Protein AF-A0A5D6YFZ8-F1 (afdb_monomer_lite)

Foldseek 3Di:
DDDDDDDDDPPPPDPPDDDDPDDDDADDQPDQDDPAPVVVVVSVVVSCVVRVFDKDFPDFAFLV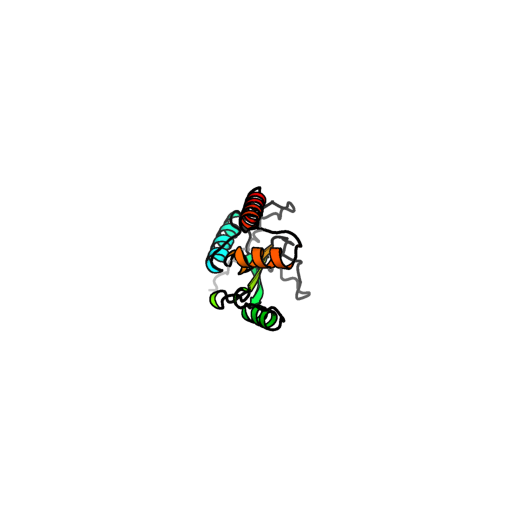VVQVVLVPDPPRDPLQRDPVRRRTFKTKMATQLADDDDDPDPDDPVPPPRSHPNDPDIDIRGDDSCVVVPPPLVNVQVVCVVPDPDPDDSVNSVVVVVVVVVVVVPD

pLDDT: mean 77.15, std 15.99, range [40.09, 96.25]

Sequence (171 aa):
MATPMIDVPVSARTPLVTRSSELVAASTLQQRAFDSWEQFHEHLSAYGQRTAQLFSVRSATPAARRNEKVRKRKSASAAQLIPESFSHYVKTIACTHGGKPRPRSTGVRPNHQHRAIECPAQVLATVNVLRKAEARRKKIHEYMVENTAHDVKMKDVHNLLSKLNRTDGRS

Structure (mmCIF, N/CA/C/O backbone):
data_AF-A0A5D6YFZ8-F1
#
_entry.id   AF-A0A5D6YFZ8-F1
#
loop_
_atom_site.group_PDB
_atom_site.id
_atom_site.type_symbol
_atom_site.label_atom_id
_atom_site.label_alt_id
_atom_site.label_comp_id
_atom_site.label_asym_id
_atom_site.label_entity_id
_atom_site.label_seq_id
_atom_site.pdbx_PDB_ins_code
_atom_site.Cartn_x
_atom_site.Cartn_y
_atom_site.Cartn_z
_atom_site.occupancy
_atom_site.B_iso_or_equiv
_atom_site.auth_seq_id
_atom_site.auth_comp_id
_atom_site.auth_asym_id
_atom_site.auth_atom_id
_atom_site.pdbx_PDB_model_num
ATOM 1 N N . MET A 1 1 ? 42.767 -47.867 -33.480 1.00 40.09 1 MET A N 1
ATOM 2 C CA . MET A 1 1 ? 42.626 -46.636 -34.285 1.00 40.09 1 MET A CA 1
ATOM 3 C C . MET A 1 1 ? 41.884 -45.620 -33.435 1.00 40.09 1 MET A C 1
ATOM 5 O O . MET A 1 1 ? 40.745 -45.884 -33.080 1.00 40.09 1 MET A O 1
ATOM 9 N N . ALA A 1 2 ? 42.561 -44.557 -32.998 1.00 44.47 2 ALA A N 1
ATOM 10 C CA . ALA A 1 2 ? 41.980 -43.522 -32.144 1.00 44.47 2 ALA A CA 1
ATOM 11 C C . ALA A 1 2 ? 41.393 -42.407 -33.021 1.00 44.47 2 ALA A C 1
ATOM 13 O O . ALA A 1 2 ? 42.077 -41.891 -33.902 1.00 44.47 2 ALA A O 1
ATOM 14 N N . THR A 1 3 ? 40.123 -42.075 -32.809 1.00 41.94 3 THR A N 1
ATOM 15 C CA . THR A 1 3 ? 39.424 -40.966 -33.467 1.00 41.94 3 THR A CA 1
ATOM 16 C C . THR A 1 3 ? 39.977 -39.632 -32.954 1.00 41.94 3 THR A C 1
ATOM 18 O O . THR A 1 3 ? 40.096 -39.471 -31.738 1.00 41.94 3 THR A O 1
ATOM 21 N N . PRO A 1 4 ? 40.308 -38.658 -33.821 1.00 47.56 4 PRO A N 1
ATOM 22 C CA . PRO A 1 4 ? 40.750 -37.354 -33.350 1.00 47.56 4 PRO A CA 1
ATOM 23 C C . PRO A 1 4 ? 39.554 -36.564 -32.804 1.00 47.56 4 PRO A C 1
ATOM 25 O O . PRO A 1 4 ? 38.514 -36.456 -33.456 1.00 47.56 4 PRO A O 1
ATOM 28 N N . MET A 1 5 ? 39.705 -36.008 -31.600 1.00 47.22 5 MET A N 1
ATOM 29 C CA . MET A 1 5 ? 38.788 -34.998 -31.078 1.00 47.22 5 MET A CA 1
ATOM 30 C C . MET A 1 5 ? 39.058 -33.677 -31.797 1.00 47.22 5 MET A C 1
ATOM 32 O O . MET A 1 5 ? 40.169 -33.158 -31.766 1.00 47.22 5 MET A O 1
ATOM 36 N N . ILE A 1 6 ? 38.039 -33.162 -32.480 1.00 47.25 6 ILE A N 1
ATOM 37 C CA . ILE A 1 6 ? 38.066 -31.831 -33.080 1.00 47.25 6 ILE A CA 1
ATOM 38 C C . ILE A 1 6 ? 37.706 -30.843 -31.971 1.00 47.25 6 ILE A C 1
ATOM 40 O O . ILE A 1 6 ? 36.546 -30.771 -31.560 1.00 47.25 6 ILE A O 1
ATOM 44 N N . ASP A 1 7 ? 38.692 -30.090 -31.490 1.00 43.56 7 ASP A N 1
ATOM 45 C CA . ASP A 1 7 ? 38.453 -28.946 -30.614 1.00 43.56 7 ASP A CA 1
ATOM 46 C C . ASP A 1 7 ? 37.767 -27.836 -31.418 1.00 43.56 7 ASP A C 1
ATOM 48 O O . ASP A 1 7 ? 38.378 -27.141 -32.232 1.00 43.56 7 ASP A O 1
ATOM 52 N N . VAL A 1 8 ? 36.459 -27.678 -31.207 1.00 44.66 8 VAL A N 1
ATOM 53 C CA . VAL A 1 8 ? 35.703 -26.541 -31.734 1.00 44.66 8 VAL A CA 1
ATOM 54 C C . VAL A 1 8 ? 35.928 -25.354 -30.793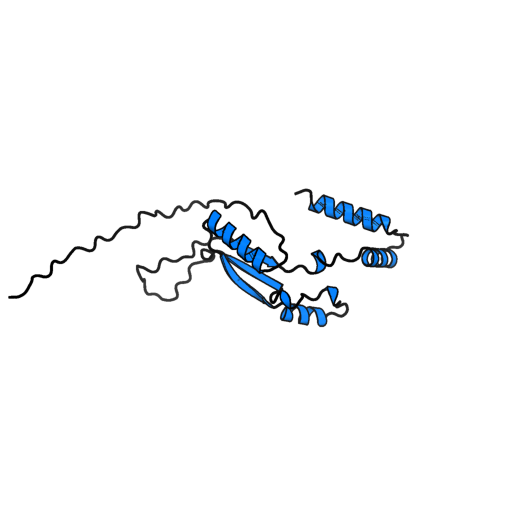 1.00 44.66 8 VAL A C 1
ATOM 56 O O . VAL A 1 8 ? 35.565 -25.443 -29.616 1.00 44.66 8 VAL A O 1
ATOM 59 N N . PRO A 1 9 ? 36.483 -24.222 -31.263 1.00 44.47 9 PRO A N 1
ATOM 60 C CA . PRO A 1 9 ? 36.659 -23.056 -30.414 1.00 44.47 9 PRO A CA 1
ATOM 61 C C . PRO A 1 9 ? 35.285 -22.521 -29.999 1.00 44.47 9 PRO A C 1
ATOM 63 O O 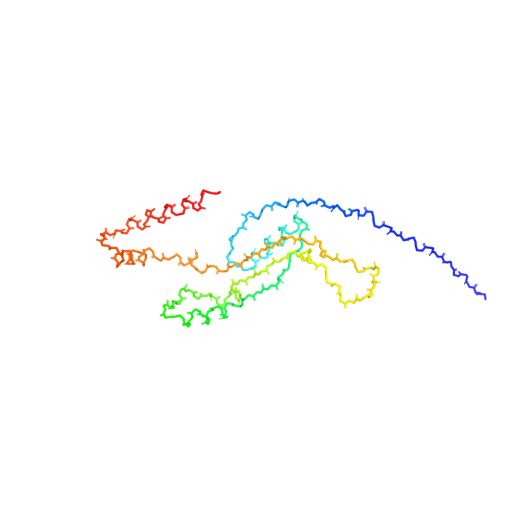. PRO A 1 9 ? 34.481 -22.090 -30.830 1.00 44.47 9 PRO A O 1
ATOM 66 N N . VAL A 1 10 ? 35.013 -22.531 -28.691 1.00 48.56 10 VAL A N 1
ATOM 67 C CA . VAL A 1 10 ? 33.854 -21.854 -28.101 1.00 48.56 10 VAL A CA 1
ATOM 68 C C . VAL A 1 10 ? 34.065 -20.354 -28.286 1.00 48.56 10 VAL A C 1
ATOM 70 O O . VAL A 1 10 ? 34.720 -19.689 -27.487 1.00 48.56 10 VAL A O 1
ATOM 73 N N . SER A 1 11 ? 33.539 -19.822 -29.390 1.00 48.56 11 SER A N 1
ATOM 74 C CA . SER A 1 11 ? 33.482 -18.387 -29.644 1.00 48.56 11 SER A CA 1
ATOM 75 C C . SER A 1 11 ? 32.686 -17.736 -28.515 1.00 48.56 11 SER A C 1
ATOM 77 O O . SER A 1 11 ? 31.476 -17.945 -28.378 1.00 48.56 11 SER A O 1
ATOM 79 N N . ALA A 1 12 ? 33.388 -16.985 -27.666 1.00 50.19 12 ALA A N 1
ATOM 80 C CA . ALA A 1 12 ? 32.784 -16.164 -26.636 1.00 50.19 12 ALA A CA 1
ATOM 81 C C . ALA A 1 12 ? 31.875 -15.142 -27.327 1.00 50.19 12 ALA A C 1
ATOM 83 O O . ALA A 1 12 ? 32.338 -14.131 -27.850 1.00 50.19 12 ALA A O 1
ATOM 84 N N . ARG A 1 13 ? 30.567 -15.423 -27.371 1.00 51.91 13 ARG A N 1
ATOM 85 C CA . ARG A 1 13 ? 29.570 -14.449 -27.814 1.00 51.91 13 ARG A CA 1
ATOM 86 C C . ARG A 1 13 ? 29.604 -13.285 -26.835 1.00 51.91 13 ARG A C 1
ATOM 88 O O . ARG A 1 13 ? 29.012 -13.361 -25.760 1.00 51.91 13 ARG A O 1
ATOM 95 N N . THR A 1 14 ? 30.303 -12.219 -27.199 1.00 48.50 14 THR A N 1
ATOM 96 C CA . THR A 1 14 ? 30.211 -10.933 -26.516 1.00 48.50 14 THR A CA 1
ATOM 97 C C . THR A 1 14 ? 28.740 -10.512 -26.544 1.00 48.50 14 THR A C 1
ATOM 99 O O . THR A 1 14 ? 28.171 -10.397 -27.634 1.00 48.50 14 THR A O 1
ATOM 102 N N . PRO A 1 15 ? 28.066 -10.333 -25.396 1.00 50.47 15 PRO A N 1
ATOM 103 C CA . PRO A 1 15 ? 26.694 -9.858 -25.413 1.00 50.47 15 PRO A CA 1
ATOM 104 C C . PRO A 1 15 ? 26.688 -8.430 -25.970 1.00 50.47 15 PRO A C 1
ATOM 106 O O . PRO A 1 15 ? 27.224 -7.521 -25.345 1.00 50.47 15 PRO A O 1
ATOM 109 N N . LEU A 1 16 ? 26.049 -8.228 -27.127 1.00 51.50 16 LEU A N 1
ATOM 110 C CA . LEU A 1 16 ? 25.838 -6.922 -27.783 1.00 51.50 16 LEU A CA 1
ATOM 111 C C . LEU A 1 16 ? 24.913 -5.973 -26.987 1.00 51.50 16 LEU A C 1
ATOM 113 O O . LEU A 1 16 ? 24.459 -4.957 -27.505 1.00 51.50 16 LEU A O 1
ATOM 117 N N . VAL A 1 17 ? 24.600 -6.292 -25.730 1.00 54.16 17 VAL A N 1
ATOM 118 C CA . VAL A 1 17 ? 23.737 -5.472 -24.879 1.00 54.16 17 VAL A CA 1
ATOM 119 C C . VAL A 1 17 ? 24.607 -4.455 -24.150 1.00 54.16 17 VAL A C 1
ATOM 121 O O . VAL A 1 17 ? 25.037 -4.671 -23.015 1.00 54.16 17 VAL A O 1
ATOM 124 N N . THR A 1 18 ? 24.875 -3.332 -24.812 1.00 51.22 18 THR A N 1
ATOM 125 C CA . THR A 1 18 ? 25.428 -2.146 -24.155 1.00 51.22 18 THR A CA 1
ATOM 126 C C . THR A 1 18 ? 24.412 -1.662 -23.121 1.00 51.22 18 THR A C 1
ATOM 128 O O . THR A 1 18 ? 23.284 -1.307 -23.460 1.00 51.22 18 THR A O 1
ATOM 131 N N . ARG A 1 19 ? 24.784 -1.684 -21.836 1.00 55.34 19 ARG A N 1
ATOM 132 C CA . ARG A 1 19 ? 23.957 -1.115 -20.764 1.00 55.34 19 ARG A CA 1
ATOM 133 C C . ARG A 1 19 ? 23.870 0.396 -20.976 1.00 55.34 19 ARG A C 1
ATOM 135 O O . ARG A 1 19 ? 24.856 1.091 -20.754 1.00 55.34 19 ARG A O 1
ATOM 142 N N . SER A 1 20 ? 22.710 0.891 -21.402 1.00 63.53 20 SER A N 1
ATOM 143 C CA . SER A 1 20 ? 22.442 2.330 -21.400 1.00 63.53 20 SER A CA 1
ATOM 144 C C . SER A 1 20 ? 22.383 2.834 -19.955 1.00 63.53 20 SER A C 1
ATOM 146 O O . SER A 1 20 ? 21.766 2.198 -19.098 1.00 63.53 20 SER A O 1
ATOM 148 N N . SER A 1 21 ? 23.042 3.959 -19.680 1.00 64.75 21 SER A N 1
ATOM 149 C CA . SER A 1 21 ? 22.948 4.681 -18.405 1.00 64.75 21 SER A CA 1
ATOM 150 C C . SER A 1 21 ? 21.700 5.564 -18.317 1.00 64.75 21 SER A C 1
ATOM 152 O O . SER A 1 21 ? 21.463 6.192 -17.288 1.00 64.75 21 SER A O 1
ATOM 154 N N . GLU A 1 22 ? 20.924 5.653 -19.396 1.00 68.88 22 GLU A N 1
ATOM 155 C CA . GLU A 1 22 ? 19.749 6.507 -19.478 1.00 68.88 22 GLU A CA 1
ATOM 156 C C . GLU A 1 22 ? 18.554 5.850 -18.779 1.00 68.88 22 GLU A C 1
ATOM 158 O O . GLU A 1 22 ? 18.158 4.720 -19.081 1.00 68.88 22 GLU A O 1
ATOM 163 N N . LEU A 1 23 ? 17.982 6.555 -17.803 1.00 69.44 23 LEU A N 1
ATOM 164 C CA . LEU A 1 23 ? 16.785 6.101 -17.109 1.00 69.44 23 LEU A CA 1
ATOM 165 C C . LEU A 1 23 ? 15.564 6.361 -17.992 1.00 69.44 23 LEU A C 1
ATOM 167 O O . LEU A 1 23 ? 15.176 7.505 -18.205 1.00 69.44 23 LEU A O 1
ATOM 171 N N . VAL A 1 24 ? 14.918 5.293 -18.454 1.00 76.75 24 VAL A N 1
ATOM 172 C CA . VAL A 1 24 ? 13.641 5.396 -19.168 1.00 76.75 24 VAL A CA 1
ATOM 173 C C . VAL A 1 24 ? 12.506 5.508 -18.151 1.00 76.75 24 VAL A C 1
ATOM 175 O O . VAL A 1 24 ? 12.311 4.623 -17.312 1.00 76.75 24 VAL A O 1
ATOM 178 N N . ALA A 1 25 ? 11.744 6.599 -18.221 1.00 80.00 25 ALA A N 1
ATOM 179 C CA . ALA A 1 25 ? 10.556 6.774 -17.398 1.00 80.00 25 ALA A CA 1
ATOM 180 C C . ALA A 1 25 ? 9.459 5.792 -17.838 1.00 80.00 25 ALA A C 1
ATOM 182 O O . ALA A 1 25 ? 8.991 5.824 -18.974 1.00 80.00 25 ALA A O 1
ATOM 183 N N . ALA A 1 26 ? 9.039 4.914 -16.928 1.00 82.81 26 ALA A N 1
ATOM 184 C CA . ALA A 1 26 ? 7.904 4.031 -17.160 1.00 82.81 26 ALA A CA 1
ATOM 185 C C . ALA A 1 26 ? 6.579 4.804 -17.043 1.00 82.81 26 ALA A C 1
ATOM 187 O O . ALA A 1 26 ? 6.454 5.726 -16.232 1.00 82.81 26 ALA A O 1
ATOM 188 N N . SER A 1 27 ? 5.570 4.395 -17.817 1.00 84.31 27 SER A N 1
ATOM 189 C CA . SER A 1 27 ? 4.200 4.910 -17.694 1.00 84.31 27 SER A CA 1
ATOM 190 C C . SER A 1 27 ? 3.671 4.745 -16.268 1.00 84.31 27 SER A C 1
ATOM 192 O O . SER A 1 27 ? 3.999 3.769 -15.601 1.00 84.31 27 SER A O 1
ATOM 194 N N . THR A 1 28 ? 2.807 5.640 -15.797 1.00 84.38 28 THR A N 1
ATOM 195 C CA . THR A 1 28 ? 2.226 5.528 -14.452 1.00 84.38 28 THR A CA 1
ATOM 196 C C . THR A 1 28 ? 1.222 4.371 -14.345 1.00 84.38 28 THR A C 1
ATOM 198 O O . THR A 1 28 ? 0.569 3.983 -15.314 1.00 84.38 28 THR A O 1
ATOM 201 N N . LEU A 1 29 ? 1.066 3.815 -13.138 1.00 82.62 29 LEU A N 1
ATOM 202 C CA . LEU A 1 29 ? 0.004 2.848 -12.842 1.00 82.62 29 LEU A CA 1
ATOM 203 C C . LEU A 1 29 ? -1.368 3.537 -12.910 1.00 82.62 29 LEU A C 1
ATOM 205 O O . LEU A 1 29 ? -1.669 4.401 -12.078 1.00 82.62 29 LEU A O 1
ATOM 209 N N . GLN A 1 30 ? -2.180 3.130 -13.889 1.00 79.56 30 GLN A N 1
ATOM 210 C CA . GLN A 1 30 ? -3.512 3.687 -14.159 1.00 79.56 30 GLN A CA 1
ATOM 211 C C . GLN A 1 30 ? -4.529 3.307 -13.075 1.00 79.56 30 GLN A C 1
ATOM 213 O O . GLN A 1 30 ? -5.308 4.148 -12.636 1.00 79.56 30 GLN A O 1
ATOM 218 N N . GLN A 1 31 ? -4.495 2.062 -12.591 1.00 84.56 31 GLN A N 1
ATOM 219 C CA . GLN A 1 31 ? -5.385 1.593 -11.532 1.00 84.56 31 GLN A CA 1
ATOM 220 C C . GLN A 1 31 ? -4.635 1.495 -10.202 1.00 84.56 31 GLN A C 1
ATOM 222 O O . GLN A 1 31 ? -3.578 0.875 -10.098 1.00 84.56 31 GLN A O 1
ATOM 227 N N . ARG A 1 32 ? -5.198 2.114 -9.158 1.00 86.75 32 ARG A N 1
ATOM 228 C CA . ARG A 1 32 ? -4.605 2.183 -7.804 1.00 86.75 32 ARG A CA 1
ATOM 229 C C . ARG A 1 32 ? -5.525 1.616 -6.718 1.00 86.75 32 ARG A C 1
ATOM 231 O O . ARG A 1 32 ? -5.279 1.782 -5.524 1.00 86.75 32 ARG A O 1
ATOM 238 N N . ALA A 1 33 ? -6.616 0.979 -7.130 1.00 88.19 33 ALA A N 1
ATOM 239 C CA . ALA A 1 33 ? -7.678 0.474 -6.276 1.00 88.19 33 ALA A CA 1
ATOM 240 C C . ALA A 1 33 ? -8.090 -0.922 -6.745 1.00 88.19 33 ALA A C 1
ATOM 242 O O . ALA A 1 33 ? -8.391 -1.101 -7.921 1.00 88.19 33 ALA A O 1
ATOM 243 N N . PHE A 1 34 ? -8.103 -1.882 -5.823 1.00 88.19 34 PHE A N 1
ATOM 244 C CA . PHE A 1 34 ? -8.398 -3.285 -6.106 1.00 88.19 34 PHE A CA 1
ATOM 245 C C . PHE A 1 34 ? -9.220 -3.871 -4.964 1.00 88.19 34 PHE A C 1
ATOM 247 O O . PHE A 1 34 ? -9.077 -3.442 -3.812 1.00 88.19 34 PHE A O 1
ATOM 254 N N . ASP A 1 35 ? -10.061 -4.852 -5.278 1.00 87.50 35 ASP A N 1
ATOM 255 C CA . ASP A 1 35 ? -10.917 -5.498 -4.284 1.00 87.50 35 ASP A CA 1
ATOM 256 C C . ASP A 1 35 ? -10.222 -6.638 -3.546 1.00 87.50 35 ASP A C 1
ATOM 258 O O . ASP A 1 35 ? -10.618 -6.965 -2.425 1.00 87.50 35 ASP A O 1
ATOM 262 N N . SER A 1 36 ? -9.162 -7.192 -4.136 1.00 90.06 36 SER A N 1
ATOM 263 C CA . SER A 1 36 ? -8.357 -8.267 -3.568 1.00 90.06 36 SER A CA 1
ATOM 264 C C . SER A 1 36 ? -6.869 -8.081 -3.875 1.00 90.06 36 SER A C 1
ATOM 266 O O . SER A 1 36 ? -6.470 -7.338 -4.776 1.00 90.06 36 SER A O 1
ATOM 268 N N . TRP A 1 37 ? -6.025 -8.786 -3.118 1.00 92.81 37 TRP A N 1
ATOM 269 C CA . TRP A 1 37 ? -4.592 -8.858 -3.409 1.00 92.81 37 TRP A CA 1
ATOM 270 C C . TRP A 1 37 ? -4.298 -9.525 -4.750 1.00 92.81 37 TRP A C 1
ATOM 272 O O . TRP A 1 37 ? -3.326 -9.156 -5.400 1.00 92.81 37 TRP A O 1
ATOM 282 N N . GLU A 1 38 ? -5.121 -10.490 -5.148 1.00 94.00 38 GLU A N 1
ATOM 283 C CA . GLU A 1 38 ? -4.984 -11.224 -6.404 1.00 94.00 38 GLU A CA 1
ATOM 284 C C . GLU A 1 38 ? -5.136 -10.297 -7.612 1.00 94.00 38 GLU A C 1
ATOM 286 O O . GLU A 1 38 ? -4.206 -10.200 -8.407 1.00 94.00 38 GLU A O 1
ATOM 291 N N . GLN A 1 39 ? -6.215 -9.506 -7.667 1.00 93.81 39 GLN A N 1
ATOM 292 C CA . GLN A 1 39 ? -6.432 -8.520 -8.736 1.00 93.81 39 GLN A CA 1
ATOM 293 C C . GLN A 1 39 ? -5.286 -7.504 -8.824 1.00 93.81 39 GLN A C 1
ATOM 295 O O . GLN A 1 39 ? -4.829 -7.143 -9.907 1.00 93.81 39 GLN A O 1
ATOM 300 N N . PHE A 1 40 ? -4.790 -7.043 -7.672 1.00 94.56 40 PHE A N 1
ATOM 301 C CA . PHE A 1 40 ? -3.637 -6.149 -7.633 1.00 94.56 40 PHE A CA 1
ATOM 302 C C . PHE A 1 40 ? -2.371 -6.820 -8.190 1.00 94.56 40 PHE A C 1
ATOM 304 O O . PHE A 1 40 ? -1.627 -6.192 -8.943 1.00 94.56 40 PHE A O 1
ATOM 311 N N . HIS A 1 41 ? -2.108 -8.079 -7.829 1.00 94.88 41 HIS A N 1
ATOM 312 C CA . HIS A 1 41 ? -0.937 -8.814 -8.308 1.00 94.88 41 HIS A CA 1
ATOM 313 C C . HIS A 1 41 ? -1.015 -9.123 -9.807 1.00 94.88 41 HIS A C 1
ATOM 315 O O . HIS A 1 41 ? 0.000 -8.997 -10.491 1.00 94.88 41 HIS A O 1
ATOM 321 N N . GLU A 1 42 ? -2.196 -9.449 -10.325 1.00 95.88 42 GLU A N 1
ATOM 322 C CA . GLU A 1 42 ? -2.435 -9.625 -11.759 1.00 95.88 42 GLU A CA 1
ATOM 323 C C . GLU A 1 42 ? -2.180 -8.319 -12.526 1.00 95.88 42 GLU A C 1
ATOM 325 O O . GLU A 1 42 ? -1.385 -8.292 -13.470 1.00 95.88 42 GLU A O 1
ATOM 330 N N . HIS A 1 43 ? -2.752 -7.204 -12.056 1.00 94.75 43 HIS A N 1
ATOM 331 C CA . HIS A 1 43 ? -2.527 -5.889 -12.657 1.00 94.75 43 HIS A CA 1
ATOM 332 C C . HIS A 1 43 ? -1.048 -5.482 -12.630 1.00 94.75 43 HIS A C 1
ATOM 334 O O . HIS A 1 43 ? -0.515 -4.981 -13.622 1.00 94.75 43 HIS A O 1
ATOM 340 N N . LEU A 1 44 ? -0.366 -5.710 -11.504 1.00 94.88 44 LEU A N 1
ATOM 341 C CA . LEU A 1 44 ? 1.053 -5.402 -11.351 1.00 94.88 44 LEU A CA 1
ATOM 342 C C . LEU A 1 44 ? 1.934 -6.287 -12.243 1.00 94.88 44 LEU A C 1
ATOM 344 O O . LEU A 1 44 ? 2.928 -5.799 -12.778 1.00 94.88 44 LEU A O 1
ATOM 348 N N . SER A 1 45 ? 1.570 -7.558 -12.426 1.00 94.19 45 SER A N 1
ATOM 349 C CA . SER A 1 45 ? 2.249 -8.472 -13.350 1.00 94.19 45 SER A CA 1
ATOM 350 C C . SER A 1 45 ? 2.136 -7.968 -14.790 1.00 94.19 45 SER A C 1
ATOM 352 O O . SER A 1 45 ? 3.152 -7.787 -15.462 1.00 94.19 45 SER A O 1
ATOM 354 N N . ALA A 1 46 ? 0.921 -7.629 -15.233 1.00 94.12 46 ALA A N 1
ATOM 355 C CA . ALA A 1 46 ? 0.688 -7.080 -16.565 1.00 94.12 46 ALA A CA 1
ATOM 356 C C . ALA A 1 46 ? 1.421 -5.743 -16.771 1.00 94.12 46 ALA A C 1
ATOM 358 O O . ALA A 1 46 ? 2.004 -5.504 -17.827 1.00 94.12 46 ALA A O 1
ATOM 359 N N . TYR A 1 47 ? 1.423 -4.873 -15.757 1.00 93.44 47 TYR A N 1
ATOM 360 C CA . TYR A 1 47 ? 2.194 -3.631 -15.776 1.00 93.44 47 TYR A CA 1
ATOM 361 C C . TYR A 1 47 ? 3.695 -3.899 -15.927 1.00 93.44 47 TYR A C 1
ATOM 363 O O . TYR A 1 47 ? 4.323 -3.328 -16.814 1.00 93.44 47 TYR A O 1
ATOM 371 N N . GLY A 1 48 ? 4.249 -4.805 -15.119 1.00 92.00 48 GLY A N 1
ATOM 372 C CA . GLY A 1 48 ? 5.664 -5.162 -15.167 1.00 92.00 48 GLY A CA 1
ATOM 373 C C . GLY A 1 48 ? 6.099 -5.744 -16.511 1.00 92.00 48 GLY A C 1
ATOM 374 O O . GLY A 1 48 ? 7.179 -5.421 -16.998 1.00 92.00 48 GLY A O 1
ATOM 375 N N . GLN A 1 49 ? 5.242 -6.537 -17.159 1.00 91.12 49 GLN A N 1
ATOM 376 C CA . GLN A 1 49 ? 5.490 -7.030 -18.517 1.00 91.12 49 GLN A CA 1
ATOM 377 C C . GLN A 1 49 ? 5.542 -5.885 -19.537 1.00 91.12 49 GLN A C 1
ATOM 379 O O . GLN A 1 49 ? 6.472 -5.830 -20.337 1.00 91.12 49 GLN A O 1
ATOM 384 N N . ARG A 1 50 ? 4.594 -4.937 -19.478 1.00 91.19 50 ARG A N 1
ATOM 385 C CA . ARG A 1 50 ? 4.561 -3.779 -20.393 1.00 91.19 50 ARG A CA 1
ATOM 386 C C . ARG A 1 50 ? 5.750 -2.841 -20.213 1.00 91.19 50 ARG A C 1
ATOM 388 O O . ARG A 1 50 ? 6.224 -2.278 -21.192 1.00 91.19 50 ARG A O 1
ATOM 395 N N . THR A 1 51 ? 6.217 -2.652 -18.981 1.00 89.56 51 THR A N 1
ATOM 396 C CA . THR A 1 51 ? 7.325 -1.733 -18.672 1.00 89.56 51 THR A CA 1
ATOM 397 C C . THR A 1 51 ? 8.685 -2.424 -18.594 1.00 89.56 51 THR A C 1
ATOM 399 O O . THR A 1 51 ? 9.674 -1.771 -18.265 1.00 89.56 51 THR A O 1
ATOM 402 N N . ALA A 1 52 ? 8.749 -3.732 -18.876 1.00 87.38 52 ALA A N 1
ATOM 403 C CA . ALA A 1 52 ? 9.932 -4.573 -18.679 1.00 87.38 52 ALA A CA 1
ATOM 404 C C . ALA A 1 52 ? 10.521 -4.479 -17.251 1.00 87.38 52 ALA A C 1
ATOM 406 O O . ALA A 1 52 ? 11.728 -4.606 -17.036 1.00 87.38 52 ALA A O 1
ATOM 407 N N . GLN A 1 53 ? 9.661 -4.267 -16.251 1.00 87.00 53 GLN A N 1
ATOM 408 C CA . GLN A 1 53 ? 10.016 -4.199 -14.837 1.00 87.00 53 GLN A CA 1
ATOM 409 C C . GLN A 1 53 ? 9.526 -5.455 -14.113 1.00 87.00 53 GLN A C 1
ATOM 411 O O . GLN A 1 53 ? 8.331 -5.716 -14.012 1.00 87.00 53 GLN A O 1
ATOM 416 N N . LEU A 1 54 ? 10.447 -6.224 -13.539 1.00 89.44 54 LEU A N 1
ATOM 417 C CA . LEU A 1 54 ? 10.099 -7.393 -12.732 1.00 89.44 54 LEU A CA 1
ATOM 418 C C . LEU A 1 54 ? 9.938 -6.987 -11.267 1.00 89.44 54 LEU A C 1
ATOM 420 O O . LEU A 1 54 ? 10.900 -6.566 -10.630 1.00 89.44 54 LEU A O 1
ATOM 424 N N . PHE A 1 55 ? 8.735 -7.130 -10.714 1.00 92.75 55 PHE A N 1
ATOM 425 C CA . PHE A 1 55 ? 8.424 -6.772 -9.329 1.00 92.75 55 PHE A CA 1
ATOM 426 C C . PHE A 1 55 ? 8.371 -8.002 -8.415 1.00 92.75 55 PHE A C 1
ATOM 428 O O . PHE A 1 55 ? 7.825 -9.039 -8.778 1.00 92.75 55 PHE A O 1
ATOM 435 N N . SER A 1 56 ? 8.899 -7.877 -7.195 1.00 92.62 56 SER A N 1
ATOM 436 C CA . SER A 1 56 ? 8.820 -8.910 -6.152 1.00 92.62 56 SER A CA 1
ATOM 437 C C . SER A 1 56 ? 8.452 -8.314 -4.795 1.00 92.62 56 SER A C 1
ATOM 439 O O . SER A 1 56 ? 8.778 -7.162 -4.488 1.00 92.62 56 SER A O 1
ATOM 441 N N . VAL A 1 57 ? 7.765 -9.101 -3.964 1.00 94.38 57 VAL A N 1
ATOM 442 C CA . VAL A 1 57 ? 7.419 -8.694 -2.597 1.00 94.38 57 VAL A CA 1
ATOM 443 C C . VAL A 1 57 ? 8.696 -8.626 -1.762 1.00 94.38 57 VAL A C 1
ATOM 445 O O . VAL A 1 57 ? 9.395 -9.621 -1.596 1.00 94.38 57 VAL A O 1
ATOM 448 N N . ARG A 1 58 ? 9.002 -7.443 -1.226 1.00 93.25 58 ARG A N 1
ATOM 449 C CA . ARG A 1 58 ? 10.162 -7.210 -0.353 1.00 93.25 58 ARG A CA 1
ATOM 450 C C . ARG A 1 58 ? 9.829 -7.411 1.109 1.00 93.25 58 ARG A C 1
ATOM 452 O O . ARG A 1 58 ? 10.641 -7.942 1.858 1.00 93.25 58 ARG A O 1
ATOM 459 N N . SER A 1 59 ? 8.656 -6.956 1.519 1.00 95.06 59 SER A N 1
ATOM 460 C CA . SER A 1 59 ? 8.152 -7.160 2.867 1.00 95.06 59 SER A CA 1
ATOM 461 C C . SER A 1 59 ? 6.634 -7.116 2.859 1.00 95.06 59 SER A C 1
ATOM 463 O O . SER A 1 59 ? 6.009 -6.489 2.002 1.00 95.06 59 SER A O 1
ATOM 465 N N . ALA A 1 60 ? 6.032 -7.798 3.824 1.00 95.44 60 ALA A N 1
ATOM 466 C CA . ALA A 1 60 ? 4.599 -7.772 4.026 1.00 95.44 60 ALA A CA 1
ATOM 467 C C . ALA A 1 60 ? 4.303 -7.759 5.524 1.00 95.44 60 ALA A C 1
ATOM 469 O O . ALA A 1 60 ? 4.961 -8.447 6.303 1.00 95.44 60 ALA A O 1
ATOM 470 N N . THR A 1 61 ? 3.324 -6.959 5.940 1.00 94.62 61 THR A N 1
ATOM 471 C CA . THR A 1 61 ? 2.858 -6.972 7.331 1.00 94.62 61 THR A CA 1
ATOM 472 C C . THR A 1 61 ? 1.557 -7.758 7.411 1.00 94.62 61 THR A C 1
ATOM 474 O O . THR A 1 61 ? 0.587 -7.363 6.755 1.00 94.62 61 THR A O 1
ATOM 477 N N . PRO A 1 62 ? 1.494 -8.818 8.232 1.00 95.19 62 PRO A N 1
ATOM 478 C CA . PRO A 1 62 ? 0.269 -9.583 8.425 1.00 95.19 62 PRO A CA 1
ATOM 479 C C . PRO A 1 62 ? -0.883 -8.722 8.953 1.00 95.19 62 PRO A C 1
ATOM 481 O O . PRO A 1 62 ? -0.689 -7.857 9.816 1.00 95.19 62 PRO A O 1
ATOM 484 N N . ALA A 1 63 ? -2.094 -8.994 8.466 1.00 94.12 63 ALA A N 1
ATOM 485 C CA . ALA A 1 63 ? -3.323 -8.359 8.936 1.00 94.12 63 ALA A CA 1
ATOM 486 C C . ALA A 1 63 ? -3.529 -8.598 10.441 1.00 94.12 63 ALA A C 1
ATOM 488 O O . ALA A 1 63 ? -3.821 -7.655 11.176 1.00 94.12 63 ALA A O 1
ATOM 489 N N . ALA A 1 64 ? -3.254 -9.818 10.918 1.00 93.69 64 ALA A N 1
ATOM 490 C CA . ALA A 1 64 ? -3.331 -10.187 12.332 1.00 93.69 64 ALA A CA 1
ATOM 491 C C . ALA A 1 64 ? -2.471 -9.278 13.227 1.00 93.69 64 ALA A C 1
ATOM 493 O O . ALA A 1 64 ? -2.969 -8.715 14.201 1.00 93.69 64 ALA A O 1
ATOM 494 N N . ARG A 1 65 ? -1.210 -9.033 12.839 1.00 93.56 65 ARG A N 1
ATOM 495 C CA . ARG A 1 65 ? -0.289 -8.162 13.589 1.00 93.56 65 ARG A CA 1
ATOM 496 C C . ARG A 1 65 ? -0.796 -6.720 13.671 1.00 93.56 65 ARG A C 1
ATOM 498 O O . ARG A 1 65 ? -0.608 -6.051 14.686 1.00 93.56 65 ARG A O 1
ATOM 505 N N . ARG A 1 66 ? -1.435 -6.213 12.610 1.00 91.81 66 ARG A N 1
ATOM 506 C CA . ARG A 1 66 ? -2.099 -4.901 12.652 1.00 91.81 66 ARG A CA 1
ATOM 507 C C . ARG A 1 66 ? -3.324 -4.933 13.562 1.00 91.81 66 ARG A C 1
ATOM 509 O O . ARG A 1 66 ? -3.479 -4.028 14.376 1.00 91.81 66 ARG A O 1
ATOM 516 N N . ASN A 1 67 ? -4.177 -5.941 13.422 1.00 93.19 67 ASN A N 1
ATOM 517 C CA . ASN A 1 67 ? -5.417 -6.062 14.183 1.00 93.19 67 ASN A CA 1
ATOM 518 C C . ASN A 1 67 ? -5.153 -6.162 15.687 1.00 93.19 67 ASN A C 1
ATOM 520 O O . ASN A 1 67 ? -5.845 -5.510 16.463 1.00 93.19 67 ASN A O 1
ATOM 524 N N . GLU A 1 68 ? -4.112 -6.883 16.103 1.00 93.69 68 GLU A N 1
ATOM 525 C CA . GLU A 1 68 ? -3.673 -6.926 17.500 1.00 93.69 68 GLU A CA 1
ATOM 526 C C . GLU A 1 68 ? -3.322 -5.523 18.024 1.00 93.69 68 GLU A C 1
ATOM 528 O O . GLU A 1 68 ? -3.789 -5.113 19.086 1.00 93.69 68 GLU A O 1
ATOM 533 N N . LYS A 1 69 ? -2.564 -4.736 17.244 1.00 91.06 69 LYS A N 1
ATOM 534 C CA . LYS A 1 69 ? -2.250 -3.341 17.592 1.00 91.06 69 LYS A CA 1
ATOM 535 C C . LYS A 1 69 ? -3.495 -2.458 17.658 1.00 91.06 69 LYS A C 1
ATOM 537 O O . LYS A 1 69 ? -3.538 -1.560 18.491 1.00 91.06 69 LYS A O 1
ATOM 542 N N . VAL A 1 70 ? -4.480 -2.676 16.783 1.00 88.81 70 VAL A N 1
ATOM 543 C CA . VAL A 1 70 ? -5.746 -1.927 16.803 1.00 88.81 70 VAL A CA 1
ATOM 544 C C . VAL A 1 70 ? -6.533 -2.256 18.067 1.00 88.81 70 VAL A C 1
ATOM 546 O O . VAL A 1 70 ? -6.946 -1.328 18.747 1.00 88.81 70 VAL A O 1
ATOM 549 N N . ARG A 1 71 ? -6.666 -3.539 18.430 1.00 88.88 71 ARG A N 1
ATOM 550 C CA . ARG A 1 71 ? -7.397 -3.987 19.631 1.00 88.88 71 ARG A CA 1
ATOM 551 C C . ARG A 1 71 ? -6.840 -3.416 20.937 1.00 88.88 71 ARG A C 1
ATOM 553 O O . ARG A 1 71 ? -7.604 -3.185 21.861 1.00 88.88 71 ARG A O 1
ATOM 560 N N . LYS A 1 72 ? -5.532 -3.148 21.009 1.00 92.31 72 LYS A N 1
ATOM 561 C CA . LYS A 1 72 ? -4.886 -2.536 22.187 1.00 92.31 72 LYS A CA 1
ATOM 562 C C . LYS A 1 72 ? -5.194 -1.038 22.364 1.00 92.31 72 LYS A C 1
ATOM 564 O O . LYS A 1 72 ? -4.789 -0.452 23.363 1.00 92.31 72 LYS A O 1
ATOM 569 N N . ARG A 1 73 ? -5.867 -0.382 21.410 1.00 87.06 73 ARG A N 1
ATOM 570 C CA . ARG A 1 73 ? -6.221 1.048 21.501 1.00 87.06 73 ARG A CA 1
ATOM 571 C C . ARG A 1 73 ? -7.498 1.236 22.322 1.00 87.06 73 ARG A C 1
ATOM 573 O O . ARG A 1 73 ? -8.459 0.504 22.127 1.00 87.06 73 ARG A O 1
ATOM 580 N N . LYS A 1 74 ? -7.550 2.281 23.158 1.00 77.69 74 LYS A N 1
ATOM 581 C CA . LYS A 1 74 ? -8.726 2.602 23.997 1.00 77.69 74 LYS A CA 1
ATOM 582 C C . LYS A 1 74 ? -10.019 2.831 23.192 1.00 77.69 74 LYS A C 1
ATOM 584 O O . LYS A 1 74 ? -11.092 2.512 23.675 1.00 77.69 74 LYS A O 1
ATOM 589 N N . SER A 1 75 ? -9.915 3.346 21.965 1.00 75.62 75 SER A N 1
ATOM 590 C CA . SER A 1 75 ? -11.039 3.631 21.055 1.00 75.62 75 SER A CA 1
ATOM 591 C C . SER A 1 75 ? -11.130 2.652 19.875 1.00 75.62 75 SER A C 1
ATOM 593 O O . SER A 1 75 ? -11.593 3.005 18.786 1.00 75.62 75 SER A O 1
ATOM 595 N N . ALA A 1 76 ? -10.636 1.424 20.052 1.00 73.94 76 ALA A N 1
ATOM 596 C CA . ALA A 1 76 ? -10.663 0.414 19.004 1.00 73.94 76 ALA A CA 1
ATOM 597 C C . ALA A 1 76 ? -12.100 0.092 18.573 1.00 73.94 76 ALA A C 1
ATOM 599 O O . ALA A 1 76 ? -12.978 -0.152 19.397 1.00 73.94 76 ALA A O 1
ATOM 600 N N . SER A 1 77 ? -12.327 0.032 17.262 1.00 75.50 77 SER A N 1
ATOM 601 C CA . SER A 1 77 ? -13.597 -0.419 16.696 1.00 75.50 77 SER A CA 1
ATOM 602 C C . SER A 1 77 ? -13.374 -1.628 15.800 1.00 75.50 77 SER A C 1
ATOM 604 O O . SER A 1 77 ? -12.403 -1.670 15.042 1.00 75.50 77 SER A O 1
ATOM 606 N N . ALA A 1 78 ? -14.310 -2.581 15.827 1.00 77.19 78 ALA A N 1
ATOM 607 C CA . ALA A 1 78 ? -14.315 -3.725 14.917 1.00 77.19 78 ALA A CA 1
ATOM 608 C C . ALA A 1 78 ? -14.255 -3.293 13.438 1.00 77.19 78 ALA A C 1
ATOM 610 O O . ALA A 1 78 ? -13.591 -3.943 12.638 1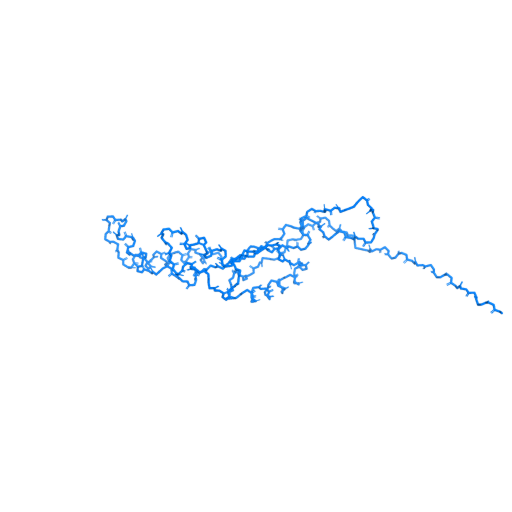.00 77.19 78 ALA A O 1
ATOM 611 N N . ALA A 1 79 ? -14.843 -2.139 13.096 1.00 76.81 79 ALA A N 1
ATOM 612 C CA . ALA A 1 79 ? -14.807 -1.569 11.747 1.00 76.81 79 ALA A CA 1
ATOM 613 C C . ALA A 1 79 ? -13.399 -1.150 11.273 1.00 76.81 79 ALA A C 1
ATOM 615 O O . ALA A 1 79 ? -13.200 -0.895 10.091 1.00 76.81 79 ALA A O 1
ATOM 616 N N . GLN A 1 80 ? -12.417 -1.052 12.175 1.00 78.19 80 GLN A N 1
ATOM 617 C CA . GLN A 1 80 ? -11.023 -0.736 11.838 1.00 78.19 80 GLN A CA 1
ATOM 618 C C . GLN A 1 80 ? -10.160 -1.989 11.641 1.00 78.19 80 GLN A C 1
ATOM 620 O O . GLN A 1 80 ? -8.994 -1.872 11.240 1.00 78.19 80 GLN A O 1
ATOM 625 N N . LEU A 1 81 ? -10.697 -3.171 11.956 1.00 85.44 81 LEU A N 1
ATOM 626 C CA . LEU A 1 81 ? -9.985 -4.429 11.798 1.00 85.44 81 LEU A CA 1
ATOM 627 C C . LEU A 1 81 ? -9.946 -4.816 10.320 1.00 85.44 81 LEU A C 1
ATOM 629 O O . LEU A 1 81 ? -10.946 -4.757 9.610 1.00 85.44 81 LEU A O 1
ATOM 633 N N . ILE A 1 82 ? -8.767 -5.223 9.861 1.00 87.81 82 ILE A N 1
ATOM 634 C CA . ILE A 1 82 ? -8.592 -5.802 8.534 1.00 87.81 82 ILE A CA 1
ATOM 635 C C . ILE A 1 82 ? -9.278 -7.172 8.518 1.00 87.81 82 ILE A C 1
ATOM 637 O O . ILE A 1 82 ? -8.985 -7.976 9.408 1.00 87.81 82 ILE A O 1
ATOM 641 N N . PRO A 1 83 ? -10.138 -7.473 7.531 1.00 87.06 83 PRO A N 1
ATOM 642 C CA . PRO A 1 83 ? -10.691 -8.812 7.386 1.00 87.06 83 PRO A CA 1
ATOM 643 C C . PRO A 1 83 ? -9.582 -9.857 7.225 1.00 87.06 83 PRO A C 1
ATOM 645 O O . PRO A 1 83 ? -8.587 -9.620 6.535 1.00 87.06 83 PRO A O 1
ATOM 648 N N . GLU A 1 84 ? -9.759 -11.022 7.846 1.00 84.06 84 GLU A N 1
ATOM 649 C CA . GLU A 1 84 ? -8.767 -12.104 7.819 1.00 84.06 84 GLU A CA 1
ATOM 650 C C . GLU A 1 84 ? -8.493 -12.618 6.397 1.00 84.06 84 GLU A C 1
ATOM 652 O O . GLU A 1 84 ? -7.353 -12.948 6.072 1.00 84.06 84 GLU A O 1
ATOM 657 N N . SER A 1 85 ? -9.492 -12.534 5.509 1.00 85.69 85 SER A N 1
ATOM 658 C CA . SER A 1 85 ? -9.385 -12.886 4.087 1.00 85.69 85 SER A CA 1
ATOM 659 C C . SER A 1 85 ? -8.261 -12.159 3.341 1.00 85.69 85 SER A C 1
ATOM 661 O O . SER A 1 85 ? -7.720 -12.693 2.377 1.00 85.69 85 SER A O 1
ATOM 663 N N . PHE A 1 86 ? -7.856 -10.961 3.780 1.00 86.81 86 PHE A N 1
ATOM 664 C CA . PHE A 1 86 ? -6.764 -10.239 3.128 1.00 86.81 86 PHE A CA 1
ATOM 665 C C . PHE A 1 86 ? -5.381 -10.792 3.473 1.00 86.81 86 PHE A C 1
ATOM 667 O O . PHE A 1 86 ? -4.453 -10.501 2.723 1.00 86.81 86 PHE A O 1
ATOM 674 N N . SER A 1 87 ? -5.216 -11.585 4.544 1.00 91.94 87 SER A N 1
ATOM 675 C CA . SER A 1 87 ? -3.955 -12.130 5.107 1.00 91.94 87 SER A CA 1
ATOM 676 C C . SER A 1 87 ? -2.877 -11.094 5.494 1.00 91.94 87 SER A C 1
ATOM 678 O O . SER A 1 87 ? -2.303 -11.145 6.584 1.00 91.94 87 SER A O 1
ATOM 680 N N . HIS A 1 88 ? -2.634 -10.093 4.650 1.00 94.31 88 HIS A N 1
ATOM 681 C CA . HIS A 1 88 ? -1.655 -9.025 4.782 1.00 94.31 88 HIS A CA 1
ATOM 682 C C . HIS A 1 88 ? -2.345 -7.660 4.728 1.00 94.31 88 HIS A C 1
ATOM 684 O O . HIS A 1 88 ? -3.190 -7.405 3.872 1.00 94.31 88 HIS A O 1
ATOM 690 N N . TYR A 1 89 ? -1.944 -6.762 5.628 1.00 92.56 89 TYR A N 1
ATOM 691 C CA . TYR A 1 89 ? -2.393 -5.369 5.638 1.00 92.56 89 TYR A CA 1
ATOM 692 C C . TYR A 1 89 ? -1.641 -4.517 4.612 1.00 92.56 89 TYR A C 1
ATOM 694 O O . TYR A 1 89 ? -2.241 -3.693 3.928 1.00 92.56 89 TYR A O 1
ATOM 702 N N . VAL A 1 90 ? -0.322 -4.688 4.528 1.00 94.31 90 VAL A N 1
ATOM 703 C CA . VAL A 1 90 ? 0.537 -3.929 3.614 1.00 94.31 90 VAL A CA 1
ATOM 704 C C . VAL A 1 90 ? 1.545 -4.862 2.973 1.00 94.31 90 VAL A C 1
ATOM 706 O O . VAL A 1 90 ? 2.063 -5.763 3.641 1.00 94.31 90 VAL A O 1
ATOM 709 N N . LYS A 1 91 ? 1.831 -4.621 1.695 1.00 96.25 91 LYS A N 1
ATOM 710 C CA . LYS A 1 91 ? 2.932 -5.237 0.959 1.00 96.25 91 LYS A CA 1
ATOM 711 C C . LYS A 1 91 ? 3.790 -4.133 0.355 1.00 96.25 91 LYS A C 1
ATOM 713 O O . LYS A 1 91 ? 3.285 -3.285 -0.381 1.00 96.25 91 LYS A O 1
ATOM 718 N N . THR A 1 92 ? 5.080 -4.165 0.662 1.00 95.69 92 THR A N 1
ATOM 719 C CA . THR A 1 92 ? 6.092 -3.367 -0.027 1.00 95.69 92 THR A CA 1
ATOM 720 C C . THR A 1 92 ? 6.666 -4.222 -1.139 1.00 95.69 92 THR A C 1
ATOM 722 O O . THR A 1 92 ? 7.246 -5.283 -0.891 1.00 95.69 92 THR A O 1
ATOM 725 N N . ILE A 1 93 ? 6.496 -3.765 -2.368 1.00 94.88 93 ILE A N 1
ATOM 726 C CA . ILE A 1 93 ? 6.923 -4.457 -3.575 1.00 94.88 93 ILE A CA 1
ATOM 727 C C . ILE A 1 93 ? 7.977 -3.597 -4.250 1.00 94.88 93 ILE A C 1
ATOM 729 O O . ILE A 1 93 ? 7.811 -2.388 -4.364 1.00 94.88 93 ILE A O 1
ATOM 733 N N . ALA A 1 94 ? 9.070 -4.209 -4.686 1.00 92.94 94 ALA A N 1
ATOM 734 C CA . ALA A 1 94 ? 10.131 -3.497 -5.380 1.00 92.94 94 ALA A CA 1
ATOM 735 C C . ALA A 1 94 ? 10.539 -4.238 -6.642 1.00 92.94 94 ALA A C 1
ATOM 737 O O . ALA A 1 94 ? 10.401 -5.463 -6.739 1.00 92.94 94 ALA A O 1
ATOM 738 N N . CYS A 1 95 ? 11.083 -3.480 -7.586 1.00 91.38 95 CYS A N 1
ATOM 739 C CA . CYS A 1 95 ? 11.729 -4.056 -8.748 1.00 91.38 95 CYS A CA 1
ATOM 740 C C . CYS A 1 95 ? 12.900 -4.963 -8.318 1.00 91.38 95 CYS A C 1
ATOM 742 O O . CYS A 1 95 ? 13.665 -4.619 -7.413 1.00 91.38 95 CYS A O 1
ATOM 744 N N . THR A 1 96 ? 13.079 -6.113 -8.970 1.00 88.69 96 THR A N 1
ATOM 745 C CA . THR A 1 96 ? 14.207 -7.037 -8.733 1.00 88.69 96 THR A CA 1
ATOM 746 C C . THR A 1 96 ? 15.550 -6.418 -9.100 1.00 88.69 96 THR A C 1
ATOM 748 O O . THR A 1 96 ? 16.596 -6.862 -8.632 1.00 88.69 96 THR A O 1
ATOM 751 N N . HIS A 1 97 ? 15.510 -5.389 -9.942 1.00 85.69 97 HIS A N 1
ATOM 752 C CA . HIS A 1 97 ? 16.645 -4.559 -10.305 1.00 85.69 97 HIS A CA 1
ATOM 753 C C . HIS A 1 97 ? 16.928 -3.440 -9.287 1.00 85.69 97 HIS A C 1
ATOM 755 O O . HIS A 1 97 ? 17.852 -2.651 -9.482 1.00 85.69 97 HIS A O 1
ATOM 761 N N . GLY A 1 98 ? 16.133 -3.339 -8.219 1.00 84.81 98 GLY A N 1
ATOM 762 C CA . GLY A 1 98 ? 16.275 -2.308 -7.201 1.00 84.81 98 GLY A CA 1
ATOM 763 C C . GLY A 1 98 ? 17.371 -2.587 -6.176 1.00 84.81 98 GLY A C 1
ATOM 764 O O . GLY A 1 98 ? 17.741 -3.732 -5.910 1.00 84.81 98 GLY A O 1
ATOM 765 N N . GLY A 1 99 ? 17.847 -1.511 -5.550 1.00 80.06 99 GLY A N 1
ATOM 766 C CA . GLY A 1 99 ? 18.879 -1.548 -4.515 1.00 80.06 99 GLY A CA 1
ATOM 767 C C . GLY A 1 99 ? 20.309 -1.604 -5.055 1.00 80.06 99 GLY A C 1
ATOM 768 O O . GLY A 1 99 ? 20.547 -1.731 -6.254 1.00 80.06 99 GLY A O 1
ATOM 769 N N . LYS A 1 100 ? 21.266 -1.492 -4.130 1.00 75.62 100 LYS A N 1
ATOM 770 C CA . LYS A 1 100 ? 22.696 -1.535 -4.442 1.00 75.62 100 LYS A CA 1
ATOM 771 C C . LYS A 1 100 ? 23.193 -2.972 -4.565 1.00 75.62 100 LYS A C 1
ATOM 773 O O . LYS A 1 100 ? 22.751 -3.826 -3.784 1.00 75.62 100 LYS A O 1
ATOM 778 N N . PRO A 1 101 ? 24.147 -3.240 -5.467 1.00 73.44 101 PRO A N 1
ATOM 779 C CA . PRO A 1 101 ? 24.851 -4.503 -5.472 1.00 73.44 101 PRO A CA 1
ATOM 780 C C . PRO A 1 101 ? 25.477 -4.865 -4.136 1.00 73.44 101 PRO A C 1
ATOM 782 O O . PRO A 1 101 ? 26.179 -4.065 -3.527 1.00 73.44 101 PRO A O 1
ATOM 785 N N . ARG A 1 102 ? 25.195 -6.087 -3.672 1.00 71.06 102 ARG A N 1
ATOM 786 C CA . ARG A 1 102 ? 25.783 -6.648 -2.452 1.00 71.06 102 ARG A CA 1
ATOM 787 C C . ARG A 1 102 ? 26.581 -7.900 -2.803 1.00 71.06 102 ARG A C 1
ATOM 789 O O . ARG A 1 102 ? 25.990 -8.983 -2.873 1.00 71.06 102 ARG A O 1
ATOM 796 N N . PRO A 1 103 ? 27.895 -7.778 -3.048 1.00 69.81 103 PRO A N 1
ATOM 797 C CA . PRO A 1 103 ? 28.741 -8.949 -3.208 1.00 69.81 103 PRO A CA 1
ATOM 798 C C . PRO A 1 103 ? 28.734 -9.757 -1.902 1.00 69.81 103 PRO A C 1
ATOM 800 O O . PRO A 1 103 ? 28.884 -9.204 -0.817 1.00 69.81 103 PRO A O 1
ATOM 803 N N . ARG A 1 104 ? 28.512 -11.072 -2.007 1.00 70.88 104 ARG A N 1
ATOM 804 C CA . ARG A 1 104 ? 28.560 -12.014 -0.870 1.00 70.88 104 ARG A CA 1
ATOM 805 C C . ARG A 1 104 ? 29.901 -12.749 -0.752 1.00 70.88 104 ARG A C 1
ATOM 807 O O . ARG A 1 104 ? 30.076 -13.543 0.161 1.00 70.88 104 ARG A O 1
ATOM 814 N N . SER A 1 105 ? 30.833 -12.494 -1.668 1.00 72.25 105 SER A N 1
ATOM 815 C CA . SER A 1 105 ? 32.175 -13.078 -1.689 1.00 72.25 105 SER A CA 1
ATOM 816 C C . SER A 1 105 ? 33.136 -12.181 -2.467 1.00 72.25 105 SER A C 1
ATOM 818 O O . SER A 1 105 ? 32.710 -11.514 -3.408 1.00 72.25 105 SER A O 1
ATOM 820 N N . THR A 1 106 ? 34.430 -12.251 -2.149 1.00 67.38 106 THR A N 1
ATOM 821 C CA . THR A 1 106 ? 35.528 -11.627 -2.917 1.00 67.38 106 THR A CA 1
ATOM 822 C C . THR A 1 106 ? 35.744 -12.286 -4.288 1.00 67.38 106 THR A C 1
ATOM 824 O O . THR A 1 106 ? 36.421 -11.736 -5.148 1.00 67.38 106 THR A O 1
ATOM 827 N N . GLY A 1 107 ? 35.172 -13.476 -4.506 1.00 67.38 107 GLY A N 1
ATOM 828 C CA . GLY A 1 107 ? 35.297 -14.213 -5.759 1.00 67.38 107 GLY A CA 1
ATOM 829 C C . GLY A 1 107 ? 34.509 -13.567 -6.898 1.00 67.38 107 GLY A C 1
ATOM 830 O O . GLY A 1 107 ? 33.277 -13.517 -6.860 1.00 67.38 107 GLY A O 1
ATOM 831 N N . VAL A 1 108 ? 35.221 -13.132 -7.938 1.00 60.97 108 VAL A N 1
ATOM 832 C CA . VAL A 1 108 ? 34.640 -12.694 -9.210 1.00 60.97 108 VAL A CA 1
ATOM 833 C C . VAL A 1 108 ? 34.173 -13.936 -9.966 1.00 60.97 108 VAL A C 1
ATOM 835 O O . VAL A 1 108 ? 34.971 -14.667 -10.543 1.00 60.97 108 VAL A O 1
ATOM 838 N N . ARG A 1 109 ? 32.865 -14.212 -9.943 1.00 66.62 109 ARG A N 1
ATOM 839 C CA . ARG A 1 109 ? 32.265 -15.225 -10.822 1.00 66.62 109 ARG A CA 1
ATOM 840 C C . ARG A 1 109 ? 31.894 -14.542 -12.143 1.00 66.62 109 ARG A C 1
ATOM 842 O O . ARG A 1 109 ? 30.937 -13.767 -12.134 1.00 66.62 109 ARG A O 1
ATOM 849 N N . PRO A 1 110 ? 32.583 -14.825 -13.264 1.00 59.50 110 PRO A N 1
ATOM 850 C CA . PRO A 1 110 ? 32.426 -14.070 -14.513 1.00 59.50 110 PRO A CA 1
ATOM 851 C C . PRO A 1 110 ? 30.996 -14.085 -15.084 1.00 59.50 110 PRO A C 1
ATOM 853 O O . PRO A 1 110 ? 30.596 -13.140 -15.751 1.00 59.50 110 PRO A O 1
ATOM 856 N N . ASN A 1 111 ? 30.187 -15.099 -14.752 1.00 60.12 111 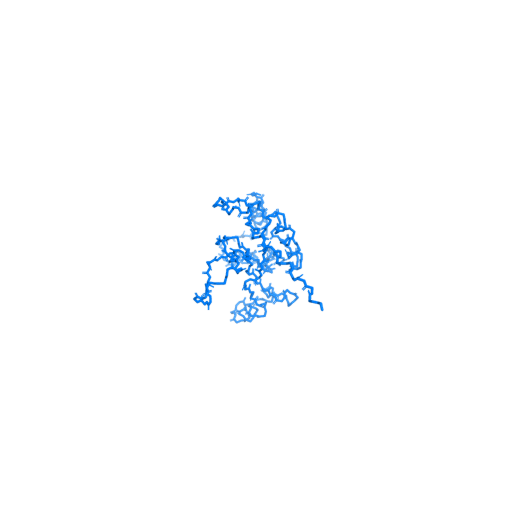ASN A N 1
ATOM 857 C CA . ASN A 1 111 ? 28.817 -15.248 -15.260 1.00 60.12 111 ASN A CA 1
ATOM 858 C C . ASN A 1 111 ? 27.700 -14.844 -14.283 1.00 60.12 111 ASN A C 1
ATOM 860 O O . ASN A 1 111 ? 26.524 -15.003 -14.611 1.00 60.12 111 ASN A O 1
ATOM 864 N N . HIS A 1 112 ? 28.004 -14.317 -13.091 1.00 62.12 112 HIS A N 1
ATOM 865 C CA . HIS A 1 112 ? 26.946 -13.833 -12.199 1.00 62.12 112 HIS A CA 1
ATOM 866 C C . HIS A 1 112 ? 26.656 -12.354 -12.467 1.00 62.12 112 HIS A C 1
ATOM 868 O O . HIS A 1 112 ? 27.126 -11.469 -11.754 1.00 62.12 112 HIS A O 1
ATOM 874 N N . GLN A 1 113 ? 25.877 -12.077 -13.514 1.00 60.53 113 GLN A N 1
ATOM 875 C CA . GLN A 1 113 ? 25.432 -10.714 -13.786 1.00 60.53 113 GLN A CA 1
ATOM 876 C C . GLN A 1 113 ? 24.567 -10.211 -12.629 1.00 60.53 113 GLN A C 1
ATOM 878 O O . GLN A 1 113 ? 23.498 -10.750 -12.329 1.00 60.53 113 GLN A O 1
ATOM 883 N N . HIS A 1 114 ? 25.041 -9.153 -11.974 1.00 61.91 114 HIS A N 1
ATOM 884 C CA . HIS A 1 114 ? 24.293 -8.509 -10.916 1.00 61.91 114 HIS A CA 1
ATOM 885 C C . HIS A 1 114 ? 23.000 -7.917 -11.486 1.00 61.91 114 HIS A C 1
ATOM 887 O O . HIS A 1 114 ? 23.043 -7.087 -12.401 1.00 61.91 114 HIS A O 1
ATOM 893 N N . ARG A 1 115 ? 21.850 -8.356 -10.954 1.00 67.19 115 ARG A N 1
ATOM 894 C CA . ARG A 1 115 ? 20.541 -7.862 -11.399 1.00 67.19 115 ARG A CA 1
ATOM 895 C C . ARG A 1 115 ? 20.259 -6.455 -10.888 1.00 67.19 115 ARG A C 1
ATOM 897 O O . ARG A 1 115 ? 19.592 -5.719 -11.595 1.00 67.19 115 ARG A O 1
ATOM 904 N N . ALA A 1 116 ? 20.754 -6.039 -9.723 1.00 72.19 116 ALA A N 1
ATOM 905 C CA . ALA A 1 116 ? 20.467 -4.676 -9.279 1.00 72.19 116 ALA A CA 1
ATOM 906 C C . ALA A 1 116 ? 21.272 -3.638 -10.066 1.00 72.19 116 ALA A C 1
ATOM 908 O O . ALA A 1 116 ? 22.499 -3.724 -10.140 1.00 72.19 116 ALA A O 1
ATOM 909 N N . ILE A 1 117 ? 20.531 -2.688 -10.623 1.00 79.00 117 ILE A N 1
ATOM 910 C CA . ILE A 1 117 ? 20.978 -1.492 -11.349 1.00 79.00 117 ILE A CA 1
ATOM 911 C C . ILE A 1 117 ? 20.416 -0.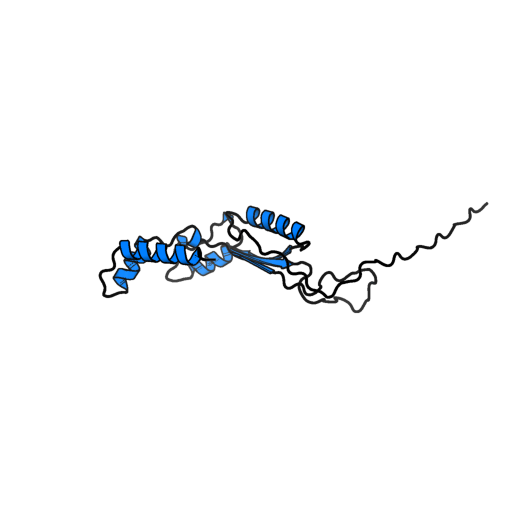242 -10.655 1.00 79.00 117 ILE A C 1
ATOM 913 O O . ILE A 1 117 ? 20.130 0.759 -11.293 1.00 79.00 117 ILE A O 1
ATOM 917 N N . GLU A 1 118 ? 20.180 -0.345 -9.343 1.00 84.06 118 GLU A N 1
ATOM 918 C CA . GLU A 1 118 ? 19.655 0.737 -8.506 1.00 84.06 118 GLU A CA 1
ATOM 919 C C . GLU A 1 118 ? 18.282 1.270 -8.951 1.00 84.06 118 GLU A C 1
ATOM 921 O O . GLU A 1 118 ? 17.936 2.418 -8.695 1.00 84.06 118 GLU A O 1
ATOM 926 N N . CYS A 1 119 ? 17.449 0.416 -9.559 1.00 84.25 119 CYS A N 1
ATOM 927 C CA . CYS A 1 119 ? 16.105 0.804 -9.983 1.00 84.25 119 CYS A CA 1
ATOM 928 C C . CYS A 1 119 ? 15.273 1.308 -8.778 1.00 84.25 119 CYS A C 1
ATOM 930 O O . CYS A 1 119 ? 15.060 0.544 -7.827 1.00 84.25 119 CYS A O 1
ATOM 932 N N . PRO A 1 120 ? 14.758 2.553 -8.804 1.00 86.44 120 PRO A N 1
ATOM 933 C CA . PRO A 1 120 ? 14.017 3.126 -7.679 1.00 86.44 120 PRO A CA 1
ATOM 934 C C . PRO A 1 120 ? 12.551 2.671 -7.625 1.00 86.44 120 PRO A C 1
ATOM 936 O O . PRO A 1 120 ? 11.839 3.011 -6.683 1.00 86.44 120 PRO A O 1
ATOM 939 N N . ALA A 1 121 ? 12.076 1.910 -8.618 1.00 88.69 121 ALA A N 1
ATOM 940 C CA . ALA A 1 121 ? 10.675 1.524 -8.730 1.00 88.69 121 ALA A CA 1
ATOM 941 C C . ALA A 1 121 ? 10.224 0.654 -7.545 1.00 88.69 121 ALA A C 1
ATOM 943 O O . ALA A 1 121 ? 10.689 -0.477 -7.344 1.00 88.69 121 ALA A O 1
ATOM 944 N N . GLN A 1 122 ? 9.276 1.189 -6.777 1.00 91.75 122 GLN A N 1
ATOM 945 C CA . GLN A 1 122 ? 8.659 0.540 -5.629 1.00 91.75 122 GLN A CA 1
ATOM 946 C C . GLN A 1 122 ? 7.167 0.859 -5.579 1.00 91.75 122 GLN A C 1
ATOM 948 O O . GLN A 1 122 ? 6.729 1.941 -5.962 1.00 91.75 122 GLN A O 1
ATOM 953 N N . VAL A 1 123 ? 6.390 -0.094 -5.075 1.00 92.44 123 VAL A N 1
ATOM 954 C CA . VAL A 1 123 ? 4.948 0.023 -4.882 1.00 92.44 123 VAL A CA 1
ATOM 955 C C . VAL A 1 123 ? 4.630 -0.352 -3.442 1.00 92.44 123 VAL A C 1
ATOM 957 O O . VAL A 1 123 ? 4.937 -1.457 -2.987 1.00 92.44 123 VAL A O 1
ATOM 960 N N . LEU A 1 124 ? 3.995 0.571 -2.722 1.00 94.06 124 LEU A N 1
ATOM 961 C CA . LEU A 1 124 ? 3.432 0.318 -1.402 1.00 94.06 124 LEU A CA 1
ATOM 962 C C . LEU A 1 124 ? 1.925 0.111 -1.545 1.00 94.06 124 LEU A C 1
ATOM 964 O O . LEU A 1 124 ? 1.179 1.063 -1.764 1.00 94.06 124 LEU A O 1
ATOM 968 N N . ALA A 1 125 ? 1.474 -1.130 -1.408 1.00 92.62 125 ALA A N 1
ATOM 969 C CA . ALA A 1 125 ? 0.058 -1.466 -1.468 1.00 92.62 125 ALA A CA 1
ATOM 970 C C . ALA A 1 125 ? -0.482 -1.684 -0.052 1.00 92.62 125 ALA A C 1
ATOM 972 O O . ALA A 1 125 ? 0.122 -2.414 0.734 1.00 92.62 125 ALA A O 1
ATOM 973 N N . THR A 1 126 ? -1.609 -1.054 0.288 1.00 91.56 126 THR A N 1
ATOM 974 C CA . THR A 1 126 ? -2.226 -1.134 1.623 1.00 91.56 126 THR A CA 1
ATOM 975 C C . THR A 1 126 ? -3.708 -1.478 1.524 1.00 91.56 126 THR A C 1
ATOM 977 O O . THR A 1 126 ? -4.411 -1.001 0.635 1.00 91.56 126 THR A O 1
ATOM 980 N N . VAL A 1 127 ? -4.199 -2.286 2.464 1.00 87.44 127 VAL A N 1
ATOM 981 C CA . VAL A 1 127 ? -5.628 -2.574 2.616 1.00 87.44 127 VAL A CA 1
ATOM 982 C C . VAL A 1 127 ? -6.256 -1.466 3.449 1.00 87.44 127 VAL A C 1
ATOM 984 O O . VAL A 1 127 ? -6.020 -1.366 4.656 1.00 87.44 127 VAL A O 1
ATOM 987 N N . ASN A 1 128 ? -7.068 -0.626 2.813 1.00 78.88 128 ASN A N 1
ATOM 988 C CA . ASN A 1 128 ? -7.798 0.427 3.505 1.00 78.88 128 ASN A CA 1
ATOM 989 C C . ASN A 1 128 ? -9.228 -0.030 3.827 1.00 78.88 128 ASN A C 1
ATOM 991 O O . ASN A 1 128 ? -10.102 -0.014 2.964 1.00 78.88 128 ASN A O 1
ATOM 995 N N . VAL A 1 129 ? -9.472 -0.409 5.083 1.00 62.56 129 VAL A N 1
ATOM 996 C CA . VAL A 1 129 ? -10.810 -0.824 5.545 1.00 62.56 129 VAL A CA 1
ATOM 997 C C . VAL A 1 129 ? -11.768 0.361 5.571 1.00 62.56 129 VAL A C 1
ATOM 999 O O . VAL A 1 129 ? -12.935 0.190 5.255 1.00 62.56 129 VAL A O 1
ATOM 1002 N N . LEU A 1 130 ? -11.278 1.576 5.838 1.00 54.47 130 LEU A N 1
ATOM 1003 C CA . LEU A 1 130 ? -12.106 2.784 5.932 1.00 54.47 130 LEU A CA 1
ATOM 1004 C C . LEU A 1 130 ? -12.587 3.291 4.569 1.00 54.47 130 LEU A C 1
ATOM 1006 O O . LEU A 1 130 ? -13.624 3.940 4.506 1.00 54.47 130 LEU A O 1
ATOM 1010 N N . ARG A 1 131 ? -11.883 2.971 3.474 1.00 50.25 131 ARG A N 1
ATOM 1011 C CA . ARG A 1 131 ? -12.322 3.361 2.122 1.00 50.25 131 ARG A CA 1
ATOM 1012 C C . ARG A 1 131 ? -13.483 2.503 1.607 1.00 50.25 131 ARG A C 1
ATOM 1014 O O . ARG A 1 131 ? -14.240 2.970 0.770 1.00 50.25 131 ARG A O 1
ATOM 1021 N N . LYS A 1 132 ? -13.635 1.273 2.117 1.00 44.72 132 LYS A N 1
ATOM 1022 C CA . LYS A 1 132 ? -14.847 0.450 1.928 1.00 44.72 132 LYS A CA 1
ATOM 1023 C C . LYS A 1 132 ? -15.873 0.656 3.043 1.00 44.72 132 LYS A C 1
ATOM 1025 O O . LYS A 1 132 ? -17.065 0.534 2.804 1.00 44.72 132 LYS A O 1
ATOM 1030 N N . ALA A 1 133 ? -15.421 0.973 4.251 1.00 47.44 133 ALA A N 1
ATOM 1031 C CA . ALA A 1 133 ? -16.268 1.193 5.413 1.00 47.44 133 ALA A CA 1
ATOM 1032 C C . ALA A 1 133 ? -16.487 2.685 5.672 1.00 47.44 133 ALA A C 1
ATOM 1034 O O . ALA A 1 133 ? -16.275 3.087 6.815 1.00 47.44 133 ALA A O 1
ATOM 1035 N N . GLU A 1 134 ? -16.857 3.465 4.632 1.00 52.19 134 GLU A N 1
ATOM 1036 C CA . GLU A 1 134 ? -17.217 4.897 4.696 1.00 52.19 134 GLU A CA 1
ATOM 1037 C C . GLU A 1 134 ? -17.485 5.315 6.142 1.00 52.19 134 GLU A C 1
ATOM 1039 O O . GLU A 1 134 ? -18.440 4.808 6.746 1.00 52.19 134 GLU A O 1
ATOM 1044 N N . ALA A 1 135 ? -16.643 6.169 6.741 1.00 60.91 135 ALA A N 1
ATOM 1045 C CA . ALA A 1 135 ? -16.940 6.663 8.081 1.00 60.91 135 ALA A CA 1
ATOM 1046 C C . ALA A 1 135 ? -18.375 7.204 8.047 1.00 60.91 135 ALA A C 1
ATOM 1048 O O . ALA A 1 135 ? -18.673 8.130 7.290 1.00 60.91 135 ALA A O 1
ATOM 1049 N N . ARG A 1 136 ? -19.294 6.518 8.750 1.00 63.91 136 ARG A N 1
ATOM 1050 C CA . ARG A 1 136 ? -20.727 6.701 8.498 1.00 63.91 136 ARG A CA 1
ATOM 1051 C C . ARG A 1 136 ? -21.043 8.170 8.705 1.00 63.91 136 ARG A C 1
ATOM 1053 O O . ARG A 1 136 ? -20.720 8.710 9.758 1.00 63.91 136 ARG A O 1
ATOM 1060 N N . ARG A 1 137 ? -21.714 8.789 7.733 1.00 75.25 137 ARG A N 1
ATOM 1061 C CA . ARG A 1 137 ? -22.087 10.214 7.769 1.00 75.25 137 ARG A CA 1
ATOM 1062 C C . ARG A 1 137 ? -22.679 10.636 9.115 1.00 75.25 137 ARG A C 1
ATOM 1064 O O . ARG A 1 137 ? -22.365 11.703 9.611 1.00 75.25 137 ARG A O 1
ATOM 1071 N N . LYS A 1 138 ? -23.443 9.739 9.740 1.00 74.06 138 LYS A N 1
ATOM 1072 C CA . LYS A 1 138 ? -24.009 9.908 11.078 1.00 74.06 138 LYS A CA 1
ATOM 1073 C C . LYS A 1 138 ? -22.964 10.013 12.200 1.00 74.06 138 LYS A C 1
ATOM 1075 O O . LYS A 1 138 ? -23.083 10.903 13.018 1.00 74.06 138 LYS A O 1
ATOM 1080 N N . LYS A 1 139 ? -21.912 9.185 12.205 1.00 74.19 139 LYS A N 1
ATOM 1081 C CA . LYS A 1 139 ? -20.810 9.319 13.177 1.00 74.19 139 LYS A CA 1
ATOM 1082 C C . LYS A 1 139 ? -20.013 10.604 12.975 1.00 74.19 139 LYS A C 1
ATOM 1084 O O . LYS A 1 139 ? -19.515 11.168 13.938 1.00 74.19 139 LYS A O 1
ATOM 1089 N N . ILE A 1 140 ? -19.872 11.043 11.724 1.00 77.00 140 ILE A N 1
ATOM 1090 C CA . ILE A 1 140 ? -19.229 12.325 11.411 1.00 77.00 140 ILE A CA 1
ATOM 1091 C C . ILE A 1 140 ? -20.102 13.473 11.930 1.00 77.00 140 ILE A C 1
ATOM 1093 O O . ILE A 1 140 ? -19.587 14.391 12.550 1.00 77.00 140 ILE A O 1
ATOM 1097 N N . HIS A 1 141 ? -21.417 13.395 11.729 1.00 84.00 141 HIS A N 1
ATOM 1098 C CA . HIS A 1 141 ? -22.373 14.381 12.229 1.00 84.00 141 HIS A CA 1
ATOM 1099 C C . HIS A 1 141 ? -22.424 14.436 13.758 1.00 84.00 141 HIS A C 1
ATOM 1101 O O . HIS A 1 141 ? -22.261 15.518 14.306 1.00 84.00 141 HIS A O 1
ATOM 1107 N N . GLU A 1 142 ? -22.546 13.291 14.433 1.00 80.81 142 GLU A N 1
ATOM 1108 C CA . GLU A 1 142 ? -22.502 13.187 15.901 1.00 80.81 142 GLU A CA 1
ATOM 1109 C C . GLU A 1 142 ? -21.217 13.815 16.454 1.00 80.81 142 GLU A C 1
ATOM 1111 O O . GLU A 1 142 ? -21.276 14.694 17.307 1.00 80.81 142 GLU A O 1
ATOM 1116 N N . TYR A 1 143 ? -20.062 13.469 15.876 1.00 79.19 143 TYR A N 1
ATOM 1117 C CA . TYR A 1 143 ? -18.791 14.083 16.255 1.00 79.19 143 TYR A CA 1
ATOM 1118 C C . TYR A 1 143 ? -18.798 15.606 16.059 1.00 79.19 143 TYR A C 1
ATOM 1120 O O . TYR A 1 143 ? -18.314 16.339 16.916 1.00 79.19 143 TYR A O 1
ATOM 1128 N N . MET A 1 144 ? -19.336 16.105 14.943 1.00 81.81 144 MET A N 1
ATOM 1129 C CA . MET A 1 144 ? -19.379 17.545 14.675 1.00 81.81 144 MET A CA 1
ATOM 1130 C C . MET A 1 144 ? -20.297 18.290 15.650 1.00 81.81 144 MET A C 1
ATOM 1132 O O . MET A 1 144 ? -19.938 19.382 16.079 1.00 81.81 144 MET A O 1
ATOM 1136 N N . VAL A 1 145 ? -21.429 17.701 16.035 1.00 84.19 145 VAL A N 1
ATOM 1137 C CA . VAL A 1 145 ? -22.341 18.275 17.038 1.00 84.19 145 VAL A CA 1
ATOM 1138 C C . VAL A 1 145 ? -21.705 18.274 18.432 1.00 84.19 145 VAL A C 1
ATOM 1140 O O . VAL A 1 145 ? -21.834 19.247 19.163 1.00 84.19 145 VAL A O 1
ATOM 1143 N N . GLU A 1 146 ? -20.965 17.225 18.794 1.00 81.25 146 GLU A N 1
ATOM 1144 C CA . GLU A 1 146 ? -20.291 17.134 20.100 1.00 81.25 146 GLU A CA 1
ATOM 1145 C C . GLU A 1 146 ? -19.070 18.058 20.225 1.00 81.25 146 GLU A C 1
ATOM 1147 O O . GLU A 1 146 ? -18.703 18.456 21.328 1.00 81.25 146 GLU A O 1
ATOM 1152 N N . ASN A 1 147 ? -18.418 18.391 19.108 1.00 74.50 147 ASN A N 1
ATOM 1153 C CA . ASN A 1 147 ? -17.128 19.092 19.106 1.00 74.50 147 ASN A CA 1
ATOM 1154 C C . ASN A 1 147 ? -17.200 20.515 18.546 1.00 74.50 147 ASN A C 1
ATOM 1156 O O . ASN A 1 147 ? -16.176 21.191 18.444 1.00 74.50 147 ASN A O 1
ATOM 1160 N N . THR A 1 148 ? -18.385 20.987 18.169 1.00 80.38 148 THR A N 1
ATOM 1161 C CA . THR A 1 148 ? -18.572 22.366 17.722 1.00 80.38 148 THR A CA 1
ATOM 1162 C C . THR A 1 148 ? -19.780 22.971 18.416 1.00 80.38 148 THR A C 1
ATOM 1164 O O . THR A 1 148 ? -20.794 22.315 18.603 1.00 80.38 148 THR A O 1
ATOM 1167 N N . ALA A 1 149 ? -19.694 24.250 18.777 1.00 79.31 149 ALA A N 1
ATOM 1168 C CA . ALA A 1 149 ? -20.811 24.972 19.390 1.00 79.31 149 ALA A CA 1
ATOM 1169 C C . ALA A 1 149 ? -21.915 25.361 18.381 1.00 79.31 149 ALA A C 1
ATOM 1171 O O . ALA A 1 149 ? -22.795 26.155 18.703 1.00 79.31 149 ALA A O 1
ATOM 1172 N N . HIS A 1 150 ? -21.841 24.858 17.147 1.00 80.88 150 HIS A N 1
ATOM 1173 C CA . HIS A 1 150 ? -22.756 25.205 16.066 1.00 80.88 150 HIS A CA 1
ATOM 1174 C C . HIS A 1 150 ? -23.755 24.069 15.847 1.00 80.88 150 HIS A C 1
ATOM 1176 O O . HIS A 1 150 ? -23.399 22.896 15.949 1.00 80.88 150 HIS A O 1
ATOM 1182 N N . ASP A 1 151 ? -24.989 24.415 15.477 1.00 80.75 151 ASP A N 1
ATOM 1183 C CA . ASP A 1 151 ? -25.998 23.437 15.056 1.00 80.75 151 ASP A CA 1
ATOM 1184 C C . ASP A 1 151 ? -25.646 22.889 13.665 1.00 80.75 151 ASP A C 1
ATOM 1186 O O . ASP A 1 151 ? -26.130 23.358 12.631 1.00 80.75 151 ASP A O 1
ATOM 1190 N N . VAL A 1 152 ? -24.722 21.929 13.635 1.00 85.44 152 VAL A N 1
ATOM 1191 C CA . VAL A 1 152 ? -24.314 21.246 12.408 1.00 85.44 152 VAL A CA 1
ATOM 1192 C C . VAL A 1 152 ? -25.440 20.320 11.979 1.00 85.44 152 VAL A C 1
ATOM 1194 O O . VAL A 1 152 ? -25.899 19.490 12.762 1.00 85.44 152 VAL A O 1
ATOM 1197 N N . LYS A 1 153 ? -25.859 20.393 10.713 1.00 89.75 153 LYS A N 1
ATOM 1198 C CA . LYS A 1 153 ? -26.896 19.517 10.157 1.00 89.75 153 LYS A CA 1
ATOM 1199 C C . LYS A 1 153 ? -26.273 18.452 9.266 1.00 89.75 153 LYS A C 1
ATOM 1201 O O . LYS A 1 153 ? -25.207 18.618 8.679 1.00 89.75 153 LYS A O 1
ATOM 1206 N N . MET A 1 154 ? -26.980 17.341 9.079 1.00 85.31 154 MET A N 1
ATOM 1207 C CA . MET A 1 154 ? -26.525 16.247 8.204 1.00 85.31 154 MET A CA 1
ATOM 1208 C C . MET A 1 154 ? -26.214 16.701 6.767 1.00 85.31 154 MET A C 1
ATOM 1210 O O . MET A 1 154 ? -25.312 16.155 6.129 1.00 85.31 154 MET A O 1
ATOM 1214 N N . LYS A 1 155 ? -26.916 17.731 6.273 1.00 85.06 155 LYS A N 1
ATOM 1215 C CA . LYS A 1 155 ? -26.663 18.349 4.963 1.00 85.06 155 LYS A CA 1
ATOM 1216 C C . LYS A 1 155 ? -25.242 18.914 4.856 1.00 85.06 155 LYS A C 1
ATOM 1218 O O . LYS A 1 155 ? -24.647 18.856 3.783 1.00 85.06 155 LYS A O 1
ATOM 1223 N N . ASP A 1 156 ? -24.670 19.388 5.956 1.00 84.94 156 ASP A N 1
ATOM 1224 C CA . ASP A 1 156 ? -23.307 19.917 5.994 1.00 84.94 156 ASP A CA 1
ATOM 1225 C C . ASP A 1 156 ? -22.278 18.795 5.855 1.00 84.94 156 ASP A C 1
ATOM 1227 O O . ASP A 1 156 ? -21.314 18.937 5.105 1.00 84.94 156 ASP A O 1
ATOM 1231 N N . VAL A 1 157 ? -22.541 17.627 6.453 1.00 85.94 157 VAL A N 1
ATOM 1232 C CA . VAL A 1 157 ? -21.728 16.415 6.252 1.00 85.94 157 VAL A CA 1
ATOM 1233 C C . VAL A 1 157 ? -21.820 15.924 4.808 1.00 85.94 157 VAL A C 1
ATOM 1235 O O . VAL A 1 157 ? -20.806 15.549 4.217 1.00 85.94 157 VAL A O 1
ATOM 1238 N N . HIS A 1 158 ? -23.011 15.950 4.200 1.00 82.50 158 HIS A N 1
ATOM 1239 C CA . HIS A 1 158 ? -23.177 15.610 2.781 1.00 82.50 158 HIS A CA 1
ATOM 1240 C C . HIS A 1 158 ? -22.411 16.559 1.867 1.00 82.50 158 HIS A C 1
ATOM 1242 O O . HIS A 1 158 ? -21.710 16.099 0.966 1.00 82.50 158 HIS A O 1
ATOM 1248 N N . ASN A 1 159 ? -22.510 17.863 2.109 1.00 87.81 159 ASN A N 1
ATOM 1249 C CA . ASN A 1 159 ? -21.794 18.876 1.343 1.00 87.81 159 ASN A CA 1
ATOM 1250 C C . ASN A 1 159 ? -20.279 18.753 1.525 1.00 87.81 159 ASN A C 1
ATOM 1252 O O . ASN A 1 159 ? -19.541 18.876 0.550 1.00 87.81 159 ASN A O 1
ATOM 1256 N N . LEU A 1 160 ? -19.816 18.470 2.744 1.00 79.88 160 LEU A N 1
ATOM 1257 C CA . LEU A 1 160 ? -18.407 18.259 3.059 1.00 79.88 160 LEU A CA 1
ATOM 1258 C C . LEU A 1 160 ? -17.856 17.039 2.321 1.00 79.88 160 LEU A C 1
ATOM 1260 O O . LEU A 1 160 ? -16.876 17.165 1.596 1.00 79.88 160 LEU A O 1
ATOM 1264 N N . LEU A 1 161 ? -18.513 15.883 2.428 1.00 79.69 161 LEU A N 1
ATOM 1265 C CA . LEU A 1 161 ? -18.081 14.668 1.731 1.00 79.69 161 LEU A CA 1
ATOM 1266 C C . LEU A 1 161 ? -18.185 14.804 0.212 1.00 79.69 161 LEU A C 1
ATOM 1268 O O . LEU A 1 161 ? -17.315 14.325 -0.504 1.00 79.69 161 LEU A O 1
ATOM 1272 N N . SER A 1 162 ? -19.206 15.499 -0.293 1.00 75.31 162 SER A N 1
ATOM 1273 C CA . SER A 1 162 ? -19.332 15.775 -1.729 1.00 75.31 162 SER A CA 1
ATOM 1274 C C . SER A 1 162 ? -18.231 16.711 -2.223 1.00 75.31 162 SER A C 1
ATOM 1276 O O . SER A 1 162 ? -17.722 16.519 -3.322 1.00 75.31 162 SER A O 1
ATOM 1278 N N . LYS A 1 163 ? -17.826 17.708 -1.424 1.00 76.75 163 LYS A N 1
ATOM 1279 C CA . LYS A 1 163 ? -16.653 18.540 -1.722 1.00 76.75 163 LYS A CA 1
ATOM 1280 C C . LYS A 1 163 ? -15.376 17.703 -1.711 1.00 76.75 163 LYS A C 1
ATOM 1282 O O . LYS A 1 163 ? -14.639 17.777 -2.682 1.00 76.75 163 LYS A O 1
ATOM 1287 N N . LEU A 1 164 ? -15.172 16.873 -0.687 1.00 70.62 164 LEU A N 1
ATOM 1288 C CA . LEU A 1 164 ? -13.998 16.004 -0.551 1.00 70.62 164 LEU A CA 1
ATOM 1289 C C . LEU A 1 164 ? -13.876 15.011 -1.718 1.00 70.62 164 LEU A C 1
ATOM 1291 O O . LEU A 1 164 ? -12.826 14.908 -2.339 1.00 70.62 164 LEU A O 1
ATOM 1295 N N . ASN A 1 165 ? -14.976 14.372 -2.114 1.00 65.31 165 ASN A N 1
ATOM 1296 C CA . ASN A 1 165 ? -14.982 13.447 -3.249 1.00 65.31 165 ASN A CA 1
ATOM 1297 C C . ASN A 1 165 ? -14.748 14.161 -4.593 1.00 65.31 165 ASN A C 1
ATOM 1299 O O . ASN A 1 165 ? -14.158 13.589 -5.505 1.00 65.31 165 ASN A O 1
ATOM 1303 N N . ARG A 1 166 ? -15.196 15.417 -4.737 1.00 62.19 166 ARG A N 1
ATOM 1304 C CA . ARG A 1 166 ? -14.927 16.238 -5.932 1.00 62.19 166 ARG A CA 1
ATOM 1305 C C . ARG A 1 166 ? -13.494 16.764 -5.967 1.00 62.19 166 ARG A C 1
ATOM 1307 O O . ARG A 1 166 ? -12.956 16.930 -7.056 1.00 62.19 166 ARG A O 1
ATOM 1314 N N . THR A 1 167 ? -12.877 17.026 -4.815 1.00 55.00 167 THR A N 1
ATOM 1315 C CA . THR A 1 167 ? -11.458 17.401 -4.727 1.00 55.00 167 THR A CA 1
ATOM 1316 C C . THR A 1 167 ? -10.544 16.204 -4.956 1.00 55.00 167 THR A C 1
ATOM 1318 O O . THR A 1 167 ? -9.560 16.344 -5.671 1.00 55.00 167 THR A O 1
ATOM 1321 N N . ASP A 1 168 ? -10.915 15.021 -4.461 1.00 53.94 168 ASP A N 1
ATOM 1322 C CA . ASP A 1 168 ? -10.192 13.765 -4.711 1.00 53.94 168 ASP A CA 1
ATOM 1323 C C . ASP A 1 168 ? -10.327 13.296 -6.174 1.00 53.94 168 ASP A C 1
ATOM 1325 O O . ASP A 1 168 ? -9.501 12.526 -6.661 1.00 53.94 168 ASP A O 1
ATOM 1329 N N . GLY A 1 169 ? -11.361 13.776 -6.877 1.00 51.28 169 GLY A N 1
ATOM 1330 C CA . GLY A 1 169 ? -11.608 13.549 -8.303 1.00 51.28 169 GLY A CA 1
ATOM 1331 C C . GLY A 1 169 ? -11.111 14.655 -9.245 1.00 51.28 169 GLY A C 1
ATOM 1332 O O . GLY A 1 169 ? -11.299 14.529 -10.451 1.00 51.28 169 GLY A O 1
ATOM 1333 N N . ARG A 1 170 ? -10.489 15.738 -8.746 1.00 45.91 170 ARG A N 1
ATOM 1334 C CA . ARG A 1 170 ? -9.722 16.679 -9.585 1.00 45.91 170 ARG A CA 1
ATOM 1335 C C . ARG A 1 170 ? -8.248 16.283 -9.539 1.00 45.91 170 ARG A C 1
ATOM 1337 O O . ARG A 1 170 ? -7.415 16.947 -8.927 1.00 45.91 170 ARG A O 1
ATOM 1344 N N . SER A 1 171 ? -7.954 15.154 -10.166 1.00 40.44 171 SER A N 1
ATOM 1345 C CA . SER A 1 171 ? -6.627 14.707 -10.591 1.00 40.44 171 SER A CA 1
ATOM 1346 C C . SER A 1 171 ? -6.793 13.919 -11.875 1.00 40.44 171 SER A C 1
ATOM 1348 O O . SER A 1 171 ? -7.721 13.083 -11.911 1.00 40.44 171 SER A O 1
#

Radius of gyration: 26.63 Å; chains: 1; bounding box: 70×72×58 Å

Secondary structure (DSSP, 8-state):
-PPPP------------------PPPPP-S----SSHHHHHHHHHHHHHHTT--EEEEEEEEHHHHHHHHHTSTT--GGGSPPGGG-EEEEEEEETT-S----SSS---TT----------EEEEE--HHHHS---HHHHHHHHHHH-SS---HHHHHHHHHHHHHHHT--